Protein AF-A0A961DYF2-F1 (afdb_monomer_lite)

pLDDT: mean 87.11, std 14.52, range [45.34, 98.56]

Secondary structure (DSSP, 8-state):
-------------EEEEEETTT--EEEE----STTGGGSEEEEEEESSEEEEEEEETTEEEEEEEEEEGGGEEEEEEEESSS---HHHHHHHHHHHHHHTTTTT--EEEEEEEEEEEETTEEEEEE-

Radius of gyration: 21.47 Å; chains: 1; bounding box: 34×37×82 Å

Structure (mmCIF, N/CA/C/O backbone):
data_AF-A0A961DYF2-F1
#
_entry.id   AF-A0A961DYF2-F1
#
loop_
_atom_site.group_PDB
_atom_site.id
_atom_site.type_symbol
_atom_site.label_atom_id
_atom_site.label_alt_id
_atom_site.label_comp_id
_atom_site.label_asym_id
_atom_site.label_entity_id
_atom_site.label_seq_id
_atom_site.pdbx_PDB_ins_code
_atom_site.Cartn_x
_atom_site.Cartn_y
_atom_site.Cartn_z
_atom_site.occupancy
_atom_site.B_iso_or_equiv
_atom_site.auth_seq_id
_atom_site.auth_comp_id
_atom_site.auth_asym_id
_atom_site.auth_atom_id
_atom_site.pdbx_PDB_model_num
ATOM 1 N N . MET A 1 1 ? -16.057 -20.017 54.433 1.00 46.75 1 MET A N 1
ATOM 2 C CA . MET A 1 1 ? -17.402 -19.673 53.929 1.00 46.75 1 MET A CA 1
ATOM 3 C C . MET A 1 1 ? -17.517 -18.165 54.078 1.00 46.75 1 MET A C 1
ATOM 5 O O . MET A 1 1 ? -17.639 -17.708 55.198 1.00 46.75 1 MET A O 1
ATOM 9 N N . THR A 1 2 ? -17.255 -17.344 53.070 1.00 45.34 2 THR A N 1
ATOM 10 C CA . THR A 1 2 ? -17.559 -17.461 51.638 1.00 45.34 2 THR A CA 1
ATOM 11 C C . THR A 1 2 ? -16.384 -17.034 50.754 1.00 45.34 2 THR A C 1
ATOM 13 O O . THR A 1 2 ? -15.665 -16.091 51.068 1.00 45.34 2 THR A O 1
ATOM 16 N N . GLU A 1 3 ? -16.229 -17.762 49.652 1.00 50.56 3 GLU A N 1
ATOM 17 C CA . GLU A 1 3 ? -15.516 -17.371 48.435 1.00 50.56 3 GLU A CA 1
ATOM 18 C C . GLU A 1 3 ? -16.232 -16.195 47.751 1.00 50.56 3 GLU A C 1
ATOM 20 O O . GLU A 1 3 ? -17.456 -16.099 47.847 1.00 50.56 3 GLU A O 1
ATOM 25 N N . SER A 1 4 ? -15.481 -15.330 47.065 1.00 45.91 4 SER A N 1
ATOM 26 C CA . SER A 1 4 ? -15.874 -14.514 45.893 1.00 45.91 4 SER A CA 1
ATOM 27 C C . SER A 1 4 ? -14.567 -13.895 45.357 1.00 45.91 4 SER A C 1
ATOM 29 O O . SER A 1 4 ? -13.934 -13.129 46.079 1.00 45.91 4 SER A O 1
ATOM 31 N N . ASP A 1 5 ? -13.942 -14.451 44.313 1.00 50.91 5 ASP A N 1
ATOM 32 C CA . ASP A 1 5 ? -14.236 -14.222 42.878 1.00 50.91 5 ASP A CA 1
ATOM 33 C C . ASP A 1 5 ? -13.781 -12.813 42.435 1.00 50.91 5 ASP A C 1
ATOM 35 O O . ASP A 1 5 ? -14.180 -11.830 43.045 1.00 50.91 5 ASP A O 1
ATOM 39 N N . GLY A 1 6 ? -12.911 -12.574 41.454 1.00 46.56 6 GLY A N 1
ATOM 40 C CA . GLY A 1 6 ? -12.156 -13.388 40.507 1.00 46.56 6 GLY A CA 1
ATOM 41 C C . GLY A 1 6 ? -11.119 -12.463 39.831 1.00 46.56 6 GLY A C 1
ATOM 42 O O . GLY A 1 6 ? -11.255 -11.239 39.842 1.00 46.56 6 GLY A O 1
ATOM 43 N N . SER A 1 7 ? -10.028 -13.022 39.304 1.00 48.19 7 SER A N 1
ATOM 44 C CA . SER A 1 7 ? -9.030 -12.272 38.526 1.00 48.19 7 SER A CA 1
ATOM 45 C C . SER A 1 7 ? -9.469 -12.038 37.075 1.00 48.19 7 SER A C 1
ATOM 47 O O . SER A 1 7 ? -10.110 -12.900 36.486 1.00 48.19 7 SER A O 1
ATOM 49 N N . SER A 1 8 ? -8.895 -10.982 36.476 1.00 52.28 8 SER A N 1
ATOM 50 C CA . SER A 1 8 ? -8.640 -10.787 35.033 1.00 52.28 8 SER A CA 1
ATOM 51 C C . SER A 1 8 ? -9.810 -10.222 34.200 1.00 52.28 8 SER A C 1
ATOM 53 O O . SER A 1 8 ? -10.937 -10.660 34.343 1.00 52.28 8 SER A O 1
ATOM 55 N N . GLY A 1 9 ? -9.625 -9.264 33.292 1.00 50.59 9 GLY A N 1
ATOM 56 C CA . GLY A 1 9 ? -8.393 -8.863 32.623 1.00 50.59 9 GLY A CA 1
ATOM 57 C C . GLY A 1 9 ? -8.424 -7.417 32.141 1.00 50.59 9 GLY A C 1
ATOM 58 O O . GLY A 1 9 ? -9.469 -6.775 32.074 1.00 50.59 9 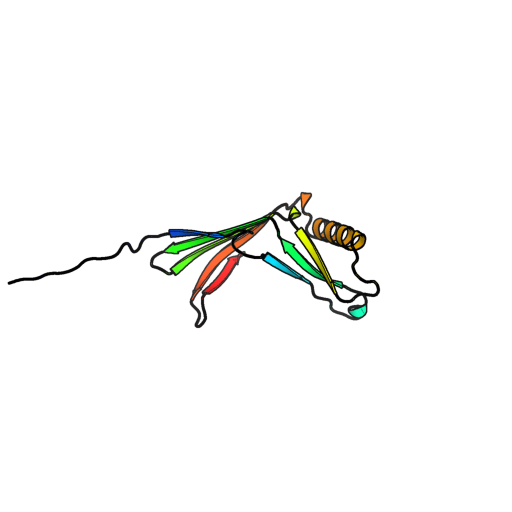GLY A O 1
ATOM 59 N N . SER A 1 10 ? -7.239 -6.900 31.836 1.00 57.00 10 SER A N 1
ATOM 60 C CA . SER A 1 10 ? -7.078 -5.635 31.134 1.00 57.00 10 SER A CA 1
ATOM 61 C C . SER A 1 10 ? -7.689 -5.766 29.741 1.00 57.00 10 SER A C 1
ATOM 63 O O . SER A 1 10 ? -7.026 -6.243 28.821 1.00 57.00 10 SER A O 1
ATOM 65 N N . ASP A 1 11 ? -8.935 -5.334 29.583 1.00 66.62 11 ASP A N 1
ATOM 66 C CA . ASP A 1 11 ? -9.530 -5.017 28.284 1.00 66.62 11 ASP A CA 1
ATOM 67 C C . ASP A 1 11 ? -8.913 -3.683 27.825 1.00 66.62 11 ASP A C 1
ATOM 69 O O . ASP A 1 11 ? -9.491 -2.605 27.920 1.00 66.62 11 ASP A O 1
ATOM 73 N N . GLY A 1 12 ? -7.611 -3.736 27.546 1.00 75.94 12 GLY A N 1
ATOM 74 C CA . GLY A 1 12 ? -6.775 -2.570 27.309 1.00 75.94 12 GLY A CA 1
ATOM 75 C C . GLY A 1 12 ? -6.687 -2.272 25.825 1.00 75.94 12 GLY A C 1
ATOM 76 O O . GLY A 1 12 ? -6.356 -3.160 25.035 1.00 75.94 12 GLY A O 1
ATOM 77 N N . SER A 1 13 ? -6.921 -1.017 25.450 1.00 89.44 13 SER A N 1
ATOM 78 C CA . SER A 1 13 ? -6.659 -0.567 24.090 1.00 89.44 13 SER A CA 1
ATOM 79 C C . SER A 1 13 ? -5.171 -0.748 23.752 1.00 89.44 13 SER A C 1
ATOM 81 O O . SER A 1 13 ? -4.294 -0.508 24.588 1.00 89.44 13 SER A O 1
ATOM 83 N N . SER A 1 14 ? -4.862 -1.175 22.529 1.00 95.19 14 SER A N 1
ATOM 84 C CA . SER A 1 14 ? -3.484 -1.361 22.067 1.00 95.19 14 SER A CA 1
ATOM 85 C C . SER A 1 14 ? -3.298 -0.879 20.631 1.00 95.19 14 SER A C 1
ATOM 87 O O . SER A 1 14 ? -4.215 -0.938 19.818 1.00 95.19 14 SER A O 1
ATOM 89 N N . SER A 1 15 ? -2.095 -0.400 20.318 1.00 95.56 15 SER A N 1
ATOM 90 C CA . SER A 1 15 ? -1.739 0.112 18.992 1.00 95.56 15 SER A CA 1
ATOM 91 C C . SER A 1 15 ? -0.723 -0.808 18.342 1.00 95.56 15 SER A C 1
ATOM 93 O O . SER A 1 15 ? 0.347 -1.041 18.905 1.00 95.56 15 SER A O 1
ATOM 95 N N . TRP A 1 16 ? -1.035 -1.316 17.156 1.00 95.94 16 TRP A N 1
ATOM 96 C CA . TRP A 1 16 ? -0.134 -2.160 16.374 1.00 95.94 16 TRP A CA 1
ATOM 97 C C . TRP A 1 16 ? 0.369 -1.384 15.164 1.00 95.94 16 TRP A C 1
ATOM 99 O O . TRP A 1 16 ? -0.416 -0.715 14.494 1.00 95.94 16 TRP A O 1
ATOM 109 N N . SER A 1 17 ? 1.662 -1.499 14.870 1.00 96.88 17 SER A N 1
ATOM 110 C CA . SER A 1 17 ? 2.291 -0.874 13.705 1.00 96.88 17 SER A CA 1
ATOM 111 C C . SER A 1 17 ? 2.845 -1.945 12.775 1.00 96.88 17 SER A C 1
ATOM 113 O O . SER A 1 17 ? 3.454 -2.908 13.233 1.00 96.88 17 SER A O 1
ATOM 115 N N . LEU A 1 18 ? 2.612 -1.764 11.480 1.00 97.50 18 LEU A N 1
ATOM 116 C CA . LEU A 1 18 ? 3.062 -2.632 10.399 1.00 97.50 18 LEU A CA 1
ATOM 117 C C . LEU A 1 18 ? 3.814 -1.787 9.375 1.00 97.50 18 LEU A C 1
ATOM 119 O O . LEU A 1 18 ? 3.408 -0.665 9.075 1.00 97.50 18 LEU A O 1
ATOM 123 N N . ASP A 1 19 ? 4.867 -2.341 8.800 1.00 97.69 19 ASP A N 1
ATOM 124 C CA . ASP A 1 19 ? 5.679 -1.691 7.774 1.00 97.69 19 ASP A CA 1
ATOM 125 C C . ASP A 1 19 ? 6.304 -2.742 6.835 1.00 97.69 19 ASP A C 1
ATOM 127 O O . ASP A 1 19 ? 5.904 -3.911 6.835 1.00 97.69 19 ASP A O 1
ATOM 131 N N . ALA A 1 20 ? 7.274 -2.337 6.014 1.00 96.31 20 ALA A N 1
ATOM 132 C CA . ALA A 1 20 ? 7.921 -3.204 5.034 1.00 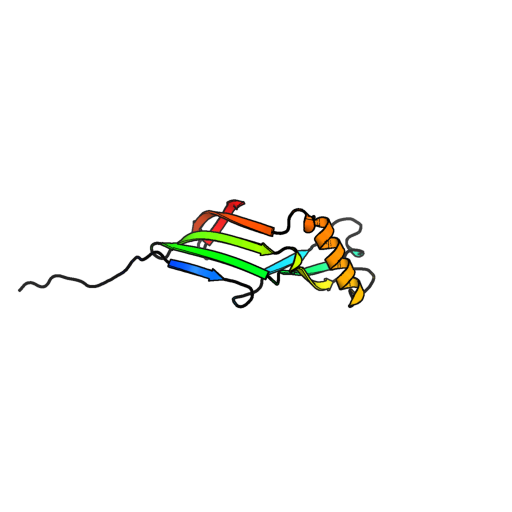96.31 20 ALA A CA 1
ATOM 133 C C . ALA A 1 20 ? 8.661 -4.419 5.637 1.00 96.31 20 ALA A C 1
ATOM 135 O O . ALA A 1 20 ? 8.840 -5.410 4.930 1.00 96.31 20 ALA A O 1
ATOM 136 N N . ASP A 1 21 ? 9.051 -4.386 6.913 1.00 96.75 21 ASP A N 1
ATOM 137 C CA . ASP A 1 21 ? 9.603 -5.545 7.626 1.00 96.75 21 ASP A CA 1
ATOM 138 C C . ASP A 1 21 ? 8.506 -6.520 8.095 1.00 96.75 21 ASP A C 1
ATOM 140 O O . ASP A 1 21 ? 8.755 -7.709 8.297 1.00 96.75 21 ASP A O 1
ATOM 144 N N . SER A 1 22 ? 7.267 -6.037 8.227 1.00 96.00 22 SER A N 1
ATOM 145 C CA . SER A 1 22 ? 6.105 -6.839 8.635 1.00 96.00 22 SER A CA 1
ATOM 146 C C . SER A 1 22 ? 5.396 -7.522 7.459 1.00 96.00 22 SER A C 1
ATOM 148 O O . SER A 1 22 ? 4.618 -8.455 7.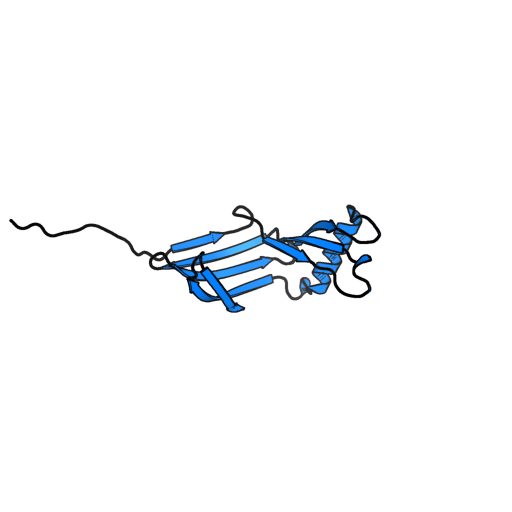665 1.00 96.00 22 SER A O 1
ATOM 150 N N . GLY A 1 23 ? 5.620 -7.063 6.224 1.00 95.06 23 GLY A N 1
ATOM 151 C CA . GLY A 1 23 ? 4.959 -7.611 5.043 1.00 95.06 23 GLY A CA 1
ATOM 152 C C . GLY A 1 23 ? 5.211 -6.828 3.757 1.00 95.06 23 GLY A C 1
ATOM 153 O O . GLY A 1 23 ? 6.131 -6.023 3.645 1.00 95.06 23 GLY A O 1
ATOM 154 N N . GLU A 1 24 ? 4.364 -7.059 2.753 1.00 96.62 24 GLU A N 1
ATOM 155 C CA . GLU A 1 24 ? 4.480 -6.434 1.435 1.00 96.62 24 GLU A CA 1
ATOM 156 C C . GLU A 1 24 ? 3.232 -5.635 1.055 1.00 96.62 24 GLU A C 1
ATOM 158 O O . GLU A 1 24 ? 2.102 -6.094 1.213 1.00 96.62 24 GLU A O 1
ATOM 163 N N . LEU A 1 25 ? 3.447 -4.459 0.464 1.00 96.75 25 LEU A N 1
ATOM 164 C CA . LEU A 1 25 ? 2.403 -3.696 -0.206 1.00 96.75 25 LEU A CA 1
ATOM 165 C C . LEU A 1 25 ? 2.669 -3.711 -1.713 1.00 96.75 25 LEU A C 1
ATOM 167 O O . LEU A 1 25 ? 3.644 -3.120 -2.189 1.00 96.75 25 LEU A O 1
ATOM 171 N N . ARG A 1 26 ? 1.807 -4.406 -2.466 1.00 96.25 26 ARG A N 1
ATOM 172 C CA . ARG A 1 26 ? 1.935 -4.563 -3.921 1.00 96.25 26 ARG A CA 1
ATOM 173 C C . ARG A 1 26 ? 0.751 -3.974 -4.678 1.00 96.25 26 ARG A C 1
ATOM 175 O O . ARG A 1 26 ? -0.400 -4.164 -4.302 1.00 96.25 26 ARG A O 1
ATOM 182 N N . ILE A 1 27 ? 1.050 -3.317 -5.795 1.00 93.06 27 ILE A N 1
ATOM 183 C CA . ILE A 1 27 ? 0.074 -2.858 -6.783 1.00 93.06 27 ILE A CA 1
ATOM 184 C C . ILE A 1 27 ? 0.211 -3.736 -8.023 1.00 93.06 27 ILE A C 1
ATOM 186 O O . ILE A 1 27 ? 1.300 -3.874 -8.586 1.00 93.06 27 ILE A O 1
ATOM 190 N N . LEU A 1 28 ? -0.907 -4.315 -8.453 1.00 91.50 28 LEU A N 1
ATOM 191 C CA . LEU A 1 28 ? -0.998 -5.114 -9.669 1.00 91.50 28 LEU A CA 1
ATOM 192 C C . LEU A 1 28 ? -1.759 -4.317 -10.721 1.00 91.50 28 LEU A C 1
ATOM 194 O O . LEU A 1 28 ? -2.895 -3.904 -10.485 1.00 91.50 28 LEU A O 1
ATOM 198 N N . THR A 1 29 ? -1.148 -4.097 -11.882 1.00 88.75 29 THR A N 1
ATOM 199 C CA . THR A 1 29 ? -1.826 -3.414 -12.987 1.00 88.75 29 THR A CA 1
ATOM 200 C C . THR A 1 29 ? -2.376 -4.416 -13.996 1.00 88.75 29 THR A C 1
ATOM 202 O O . THR A 1 29 ? -1.740 -5.413 -14.345 1.00 88.75 29 THR A O 1
ATOM 205 N N . GLY A 1 30 ? -3.591 -4.148 -14.470 1.00 85.00 30 GLY A N 1
ATOM 206 C CA . GLY A 1 30 ? -4.220 -4.886 -15.560 1.00 85.00 30 GLY A CA 1
ATOM 207 C C . GLY A 1 30 ? -3.998 -4.217 -16.916 1.00 85.00 30 GLY A C 1
ATOM 208 O O . GLY A 1 30 ? -3.586 -3.063 -17.007 1.00 85.00 30 GLY A O 1
ATOM 209 N N . VAL A 1 31 ? -4.339 -4.942 -17.980 1.00 81.56 31 VAL A N 1
ATOM 210 C CA . VAL A 1 31 ? -4.446 -4.410 -19.346 1.00 81.56 31 VAL A CA 1
ATOM 211 C C . VAL A 1 31 ? -5.844 -4.711 -19.877 1.00 81.56 31 VAL A C 1
ATOM 213 O O . VAL A 1 31 ? -6.347 -5.817 -19.692 1.00 81.56 31 VAL A O 1
ATOM 216 N N . ALA A 1 32 ? -6.485 -3.740 -20.527 1.00 73.25 32 ALA A N 1
ATOM 217 C CA . ALA A 1 32 ? -7.839 -3.884 -21.061 1.00 73.25 32 ALA A CA 1
ATOM 218 C C . ALA A 1 32 ? -7.986 -3.185 -22.424 1.00 73.25 32 ALA A C 1
ATOM 220 O O . ALA A 1 32 ? -7.247 -2.256 -22.746 1.00 73.25 32 ALA A O 1
ATOM 221 N N . GLY A 1 33 ? -8.956 -3.630 -23.230 1.00 74.00 33 GLY A N 1
ATOM 222 C CA . GLY A 1 33 ? -9.288 -3.034 -24.530 1.00 74.00 33 GLY A CA 1
ATOM 223 C C . GLY A 1 33 ? -8.531 -3.621 -25.729 1.00 74.00 33 GLY A C 1
ATOM 224 O O . GLY A 1 33 ? -7.758 -4.571 -25.616 1.00 74.00 33 GLY A O 1
ATOM 225 N N . ARG A 1 34 ? -8.772 -3.050 -26.920 1.00 64.88 34 ARG A N 1
ATOM 226 C CA . ARG A 1 34 ? -8.288 -3.579 -28.216 1.00 64.88 34 ARG A CA 1
ATOM 227 C C . ARG A 1 34 ? -6.757 -3.680 -28.322 1.00 64.88 34 ARG A C 1
ATOM 229 O O . ARG A 1 34 ? -6.261 -4.481 -29.105 1.00 64.88 34 ARG A O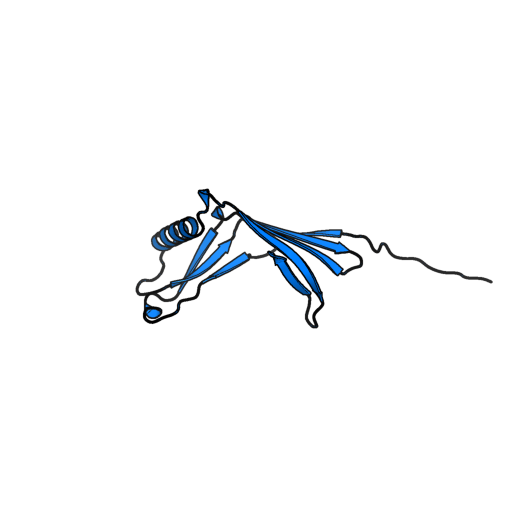 1
ATOM 236 N N . ALA A 1 35 ? -6.021 -2.918 -27.513 1.00 62.75 35 ALA A N 1
ATOM 237 C CA . ALA A 1 35 ? -4.559 -2.911 -27.464 1.00 62.75 35 ALA A CA 1
ATOM 238 C C . ALA A 1 35 ? -3.971 -3.696 -26.273 1.00 62.75 35 ALA A C 1
ATOM 240 O O . ALA A 1 35 ? -2.776 -3.590 -26.015 1.00 62.75 35 ALA A O 1
ATOM 241 N N . ALA A 1 36 ? -4.763 -4.506 -25.555 1.00 70.12 36 ALA A N 1
ATOM 242 C CA . ALA A 1 36 ? -4.306 -5.233 -24.363 1.00 70.12 36 ALA A CA 1
ATOM 243 C C . ALA A 1 36 ? -3.078 -6.132 -24.610 1.00 70.12 36 ALA A C 1
ATOM 245 O O . ALA A 1 36 ? -2.271 -6.321 -23.707 1.00 70.12 36 ALA A O 1
ATOM 246 N N . LYS A 1 37 ? -2.893 -6.636 -25.841 1.00 63.56 37 LYS A N 1
ATOM 247 C CA . LYS A 1 37 ? -1.700 -7.407 -26.242 1.00 63.56 37 LYS A CA 1
ATOM 248 C C . LYS A 1 37 ? -0.403 -6.585 -26.246 1.00 63.56 37 LYS A C 1
ATOM 250 O O . LYS A 1 37 ? 0.668 -7.172 -26.179 1.00 63.56 37 LYS A O 1
ATOM 255 N N . MET A 1 38 ? -0.492 -5.258 -26.336 1.00 72.75 38 MET A N 1
ATOM 256 C CA . MET A 1 38 ? 0.670 -4.364 -26.388 1.00 72.75 38 MET A CA 1
ATOM 257 C C . MET A 1 38 ? 1.066 -3.797 -25.019 1.00 72.75 38 MET A C 1
ATOM 259 O O . MET A 1 38 ? 2.150 -3.239 -24.895 1.00 72.75 38 MET A O 1
ATOM 263 N N . GLY A 1 39 ? 0.211 -3.916 -23.998 1.00 71.25 39 GLY A N 1
ATOM 264 C CA . GLY A 1 39 ? 0.486 -3.396 -22.659 1.00 71.25 39 GLY A CA 1
ATOM 265 C C . GLY A 1 39 ? 1.184 -4.409 -21.752 1.00 71.25 39 GLY A C 1
ATOM 266 O O . GLY A 1 39 ? 0.971 -5.616 -21.877 1.00 71.25 39 GLY A O 1
ATOM 267 N N . HIS A 1 40 ? 1.955 -3.900 -20.792 1.00 81.12 40 HIS A N 1
ATOM 268 C CA . HIS A 1 40 ? 2.494 -4.695 -19.691 1.00 81.12 40 HIS A CA 1
ATOM 269 C C . HIS A 1 40 ? 1.568 -4.658 -18.478 1.00 81.12 40 HIS A C 1
ATOM 271 O O . HIS A 1 40 ? 1.127 -3.589 -18.053 1.00 81.12 40 HIS A O 1
ATOM 277 N N . ARG A 1 41 ? 1.338 -5.826 -17.879 1.00 86.94 41 ARG A N 1
ATOM 278 C CA . ARG A 1 41 ? 0.816 -5.957 -16.517 1.00 86.94 41 ARG A CA 1
ATOM 279 C C . ARG A 1 41 ? 1.987 -5.858 -15.558 1.00 86.94 41 ARG A C 1
ATOM 281 O O . ARG A 1 41 ? 2.881 -6.702 -15.591 1.00 86.94 41 ARG A O 1
ATOM 288 N N . LEU A 1 42 ? 2.015 -4.808 -14.755 1.00 89.50 42 LEU A N 1
ATOM 289 C CA . LEU A 1 42 ? 3.106 -4.525 -13.839 1.00 89.50 42 LEU A CA 1
ATOM 290 C C . LEU A 1 42 ? 2.786 -5.091 -12.461 1.00 89.50 42 LEU A C 1
ATOM 292 O O . LEU A 1 42 ? 1.677 -4.927 -11.953 1.00 89.50 42 LEU A O 1
ATOM 296 N N . THR A 1 43 ? 3.795 -5.701 -11.848 1.00 92.19 43 THR A N 1
ATOM 297 C CA . THR A 1 43 ? 3.834 -5.913 -10.402 1.00 92.19 43 THR A CA 1
ATOM 298 C C . THR A 1 43 ? 4.739 -4.850 -9.809 1.00 92.19 43 THR A C 1
ATOM 300 O O . THR A 1 43 ? 5.926 -4.774 -10.135 1.00 92.19 43 THR A O 1
ATOM 303 N N . ILE A 1 44 ? 4.169 -4.019 -8.949 1.00 94.31 44 ILE A N 1
ATOM 304 C CA . ILE A 1 44 ? 4.838 -2.881 -8.332 1.00 94.31 44 ILE A CA 1
ATOM 305 C C . ILE A 1 44 ? 4.853 -3.099 -6.820 1.00 94.31 44 ILE A C 1
ATOM 307 O O . ILE A 1 44 ? 3.820 -3.436 -6.251 1.00 94.31 44 ILE A O 1
ATOM 311 N N . ALA A 1 45 ? 5.991 -2.884 -6.168 1.00 96.88 45 ALA A N 1
ATOM 312 C CA . ALA A 1 45 ? 6.105 -2.856 -4.714 1.00 96.88 45 ALA A CA 1
ATOM 313 C C . ALA A 1 45 ? 6.203 -1.414 -4.207 1.00 96.88 45 ALA A C 1
ATOM 315 O O . ALA A 1 45 ? 6.886 -0.586 -4.810 1.00 96.88 45 ALA A O 1
ATOM 316 N N . MET A 1 46 ? 5.553 -1.130 -3.082 1.00 97.62 46 MET A N 1
ATOM 317 C CA . MET A 1 46 ? 5.802 0.066 -2.280 1.00 97.62 46 MET A CA 1
ATOM 318 C C . MET A 1 46 ? 6.780 -0.319 -1.176 1.00 97.62 46 MET A C 1
ATOM 320 O O . MET A 1 46 ? 6.454 -1.152 -0.331 1.00 97.62 46 MET A O 1
ATOM 324 N N . ARG A 1 47 ? 7.995 0.233 -1.202 1.00 97.56 47 ARG A N 1
ATOM 325 C CA . ARG A 1 47 ? 9.055 -0.142 -0.249 1.00 97.56 47 ARG A CA 1
ATOM 326 C C . ARG A 1 47 ? 9.013 0.638 1.059 1.00 97.56 47 ARG A C 1
ATOM 328 O O . ARG A 1 47 ? 9.624 0.209 2.026 1.00 97.56 47 ARG A O 1
ATOM 335 N N . SER A 1 48 ? 8.307 1.763 1.099 1.00 98.06 48 SER A N 1
ATOM 336 C CA . SER A 1 48 ? 8.143 2.574 2.301 1.00 98.06 48 SER A CA 1
ATOM 337 C C . SER A 1 48 ? 6.666 2.868 2.511 1.00 98.06 48 SER A C 1
ATOM 339 O O . SER A 1 48 ? 6.043 3.665 1.802 1.00 98.06 48 SER A O 1
ATOM 341 N N . TRP A 1 49 ? 6.105 2.158 3.479 1.00 98.50 49 TRP A N 1
ATOM 342 C CA . TRP A 1 49 ? 4.739 2.307 3.940 1.00 98.50 49 TRP A CA 1
ATOM 343 C C . TRP A 1 49 ? 4.679 1.979 5.428 1.00 98.50 49 TRP A C 1
ATOM 345 O O . TRP A 1 49 ? 5.529 1.260 5.954 1.00 98.50 49 TRP A O 1
ATOM 355 N N . THR A 1 50 ? 3.670 2.515 6.096 1.00 98.38 50 THR A N 1
ATOM 356 C CA . THR A 1 50 ? 3.369 2.203 7.488 1.00 98.38 50 THR A CA 1
ATOM 357 C C . THR A 1 50 ? 1.865 2.129 7.643 1.00 98.38 50 THR A C 1
ATOM 359 O O . THR A 1 50 ? 1.153 3.021 7.176 1.00 98.38 50 THR A O 1
ATOM 362 N N . ALA A 1 51 ? 1.384 1.079 8.293 1.00 98.00 51 ALA A N 1
ATOM 363 C CA . ALA A 1 51 ? 0.011 0.978 8.739 1.00 98.00 51 ALA A CA 1
ATOM 364 C C . ALA A 1 51 ? -0.046 0.938 10.263 1.00 98.00 51 ALA A C 1
ATOM 366 O O . ALA A 1 51 ? 0.806 0.331 10.911 1.00 98.00 51 ALA A O 1
ATOM 367 N N . THR A 1 52 ? -1.067 1.563 10.829 1.00 97.94 52 THR A N 1
ATOM 368 C CA . THR A 1 52 ? -1.343 1.523 12.262 1.00 97.94 52 THR A CA 1
ATOM 369 C C . THR A 1 52 ? -2.759 1.024 12.463 1.00 97.94 52 THR A C 1
ATOM 371 O O . THR A 1 52 ? -3.676 1.498 11.799 1.00 97.94 52 THR A O 1
ATOM 374 N N . VAL A 1 53 ? -2.936 0.068 13.372 1.00 97.06 53 VAL A N 1
ATOM 375 C CA . VAL A 1 53 ? -4.244 -0.468 13.754 1.00 97.06 53 VAL A CA 1
ATOM 376 C C . VAL A 1 53 ? -4.426 -0.264 15.249 1.00 97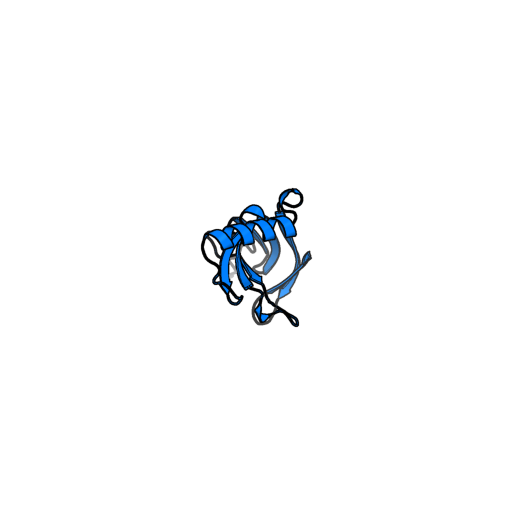.06 53 VAL A C 1
ATOM 378 O O . VAL A 1 53 ? -3.604 -0.724 16.043 1.00 97.06 53 VAL A O 1
ATOM 381 N N . GLN A 1 54 ? -5.493 0.432 15.623 1.00 96.38 54 GLN A N 1
ATOM 382 C CA . GLN A 1 54 ? -5.905 0.571 17.015 1.00 96.38 54 GLN A CA 1
ATOM 383 C C . GLN A 1 54 ? -6.888 -0.538 17.349 1.00 96.38 54 GLN A C 1
ATOM 385 O O . GLN A 1 54 ? -7.842 -0.766 16.605 1.00 96.38 54 GLN A O 1
ATOM 390 N N . TRP A 1 55 ? -6.658 -1.195 18.474 1.00 95.06 55 TRP A N 1
ATOM 391 C CA . TRP A 1 55 ? -7.495 -2.254 19.011 1.00 95.06 55 TRP A CA 1
ATOM 392 C C . TRP A 1 55 ? -8.077 -1.809 20.342 1.00 95.06 55 TRP A C 1
ATOM 394 O O . TRP A 1 55 ? -7.359 -1.223 21.148 1.00 95.06 55 TRP A O 1
ATOM 404 N N . ASP A 1 56 ? -9.339 -2.130 20.581 1.00 94.12 56 ASP A N 1
ATOM 405 C CA . ASP A 1 56 ? -10.038 -1.942 21.849 1.00 94.12 56 ASP A CA 1
ATOM 406 C C . ASP A 1 56 ? -10.889 -3.185 22.104 1.00 94.12 56 ASP A C 1
ATOM 408 O O . ASP A 1 56 ? -11.468 -3.718 21.165 1.00 94.12 56 ASP A O 1
ATOM 412 N N . GLY A 1 57 ? -10.873 -3.732 23.318 1.00 90.38 57 GLY A N 1
ATOM 413 C CA . GLY A 1 57 ? -11.614 -4.959 23.652 1.00 90.38 57 GLY A CA 1
ATOM 414 C C . GLY A 1 57 ? -11.444 -6.148 22.700 1.00 90.38 57 GLY A C 1
ATOM 415 O O . GLY A 1 57 ? -12.363 -6.933 22.472 1.00 90.38 57 GLY A O 1
ATOM 416 N N . GLY A 1 58 ? -10.252 -6.290 22.110 1.00 89.06 58 GLY A N 1
ATOM 417 C CA . GLY A 1 58 ? -9.939 -7.368 21.167 1.00 89.06 58 GLY A CA 1
ATOM 418 C C . GLY A 1 58 ? -10.509 -7.177 19.756 1.00 89.06 58 GLY A C 1
ATOM 419 O O . GLY A 1 58 ? -10.403 -8.087 18.928 1.00 89.06 58 GLY A O 1
ATOM 420 N N . GLU A 1 59 ? -11.070 -6.009 19.446 1.00 92.19 59 GLU A N 1
ATOM 421 C CA . GLU A 1 59 ? -11.531 -5.634 18.113 1.00 92.19 59 GLU A CA 1
ATOM 422 C C . GLU A 1 59 ? -10.783 -4.408 17.559 1.00 92.19 59 GLU A C 1
ATOM 424 O O . GLU A 1 59 ? -10.417 -3.504 18.307 1.00 92.19 59 GLU A O 1
ATOM 429 N N . PRO A 1 60 ? -10.499 -4.368 16.245 1.00 94.88 60 PRO A N 1
ATOM 430 C CA . PRO A 1 60 ? -9.877 -3.217 15.617 1.00 94.88 60 PRO A CA 1
ATOM 431 C C . PRO A 1 60 ? -10.905 -2.092 15.482 1.00 94.88 60 PRO A C 1
ATOM 433 O O . PRO A 1 60 ? -11.932 -2.258 14.826 1.00 94.88 60 PRO A O 1
ATOM 436 N N . VAL A 1 61 ? -10.594 -0.937 16.063 1.00 95.19 61 VAL A N 1
ATOM 437 C CA . VAL A 1 61 ? -11.463 0.250 16.084 1.00 95.19 61 VAL A CA 1
ATOM 438 C C . VAL A 1 61 ? -11.000 1.350 15.131 1.00 95.19 61 VAL A C 1
ATOM 440 O O . VAL A 1 61 ? -11.788 2.209 14.749 1.00 95.19 61 VAL A O 1
ATOM 443 N N . SER A 1 62 ? -9.732 1.330 14.714 1.00 95.38 62 SER A N 1
ATOM 444 C CA . SER A 1 62 ? -9.202 2.231 13.686 1.00 95.38 62 SER A CA 1
ATOM 445 C C . SER A 1 62 ? -8.079 1.558 12.909 1.00 95.38 62 SER A C 1
ATOM 447 O O . SER A 1 62 ? -7.349 0.726 13.452 1.00 95.38 62 SER A O 1
ATOM 449 N N . ALA A 1 63 ? -7.932 1.929 11.641 1.00 97.62 63 ALA A N 1
ATOM 450 C CA . ALA A 1 63 ? -6.826 1.504 10.802 1.00 97.62 63 ALA A CA 1
ATOM 451 C C . ALA A 1 63 ? -6.451 2.608 9.814 1.00 97.62 63 ALA A C 1
ATOM 453 O O . ALA A 1 63 ? -7.296 3.119 9.077 1.00 97.62 63 ALA A O 1
ATOM 454 N N . GLU A 1 64 ? -5.167 2.935 9.768 1.00 98.31 64 GLU A N 1
ATOM 455 C CA . GLU A 1 64 ? -4.605 3.943 8.877 1.00 98.31 64 GLU A CA 1
ATOM 456 C C . GLU A 1 64 ? -3.433 3.343 8.106 1.00 98.31 64 GLU A C 1
ATOM 458 O O . GLU A 1 64 ? -2.660 2.562 8.655 1.00 98.31 64 GLU A O 1
ATOM 463 N N . LEU A 1 65 ? -3.282 3.720 6.839 1.00 98.38 65 LEU A N 1
ATOM 464 C CA . LEU A 1 65 ? -2.159 3.350 5.983 1.00 98.38 65 LEU A CA 1
ATOM 465 C C . LEU A 1 65 ? -1.578 4.614 5.358 1.00 98.38 65 LEU A C 1
ATOM 467 O O . LEU A 1 65 ? -2.293 5.415 4.762 1.00 98.38 65 LEU A O 1
ATOM 471 N N . ASN A 1 66 ? -0.261 4.755 5.444 1.00 98.31 66 ASN A N 1
ATOM 472 C CA . ASN A 1 66 ? 0.506 5.821 4.820 1.00 98.31 66 ASN A CA 1
ATOM 473 C C . ASN A 1 66 ? 1.565 5.198 3.914 1.00 98.31 66 ASN A C 1
ATOM 475 O O . ASN A 1 66 ? 2.324 4.332 4.341 1.00 98.31 66 ASN A O 1
ATOM 479 N N . VAL A 1 67 ? 1.636 5.649 2.666 1.00 98.56 67 VAL A N 1
ATOM 480 C CA . VAL A 1 67 ? 2.554 5.114 1.656 1.00 98.56 67 VAL A CA 1
ATOM 481 C C . VAL A 1 67 ? 3.348 6.258 1.049 1.00 98.56 67 VAL A C 1
ATOM 483 O O . VAL A 1 67 ? 2.766 7.237 0.577 1.00 98.56 67 VAL A O 1
ATOM 486 N N . VAL A 1 68 ? 4.673 6.132 1.019 1.00 98.31 68 VAL A N 1
ATOM 487 C CA . VAL A 1 68 ? 5.549 7.093 0.341 1.00 98.31 68 VAL A CA 1
ATOM 488 C C . VAL A 1 68 ? 5.597 6.744 -1.140 1.00 98.31 68 VAL A C 1
ATOM 490 O O . VAL A 1 68 ? 6.113 5.693 -1.521 1.00 98.31 68 VAL A O 1
ATOM 493 N N . VAL A 1 69 ? 5.091 7.635 -1.992 1.00 97.38 69 VAL A N 1
ATOM 494 C CA . VAL A 1 69 ? 4.898 7.355 -3.424 1.00 97.38 69 VAL A CA 1
ATOM 495 C C . VAL A 1 69 ? 6.222 7.108 -4.145 1.00 97.38 69 VAL A C 1
ATOM 497 O O . VAL A 1 69 ? 6.308 6.214 -4.982 1.00 97.38 69 VAL A O 1
ATOM 500 N N . ASP A 1 70 ? 7.284 7.840 -3.799 1.00 96.38 70 ASP A N 1
ATOM 501 C CA . ASP A 1 70 ? 8.597 7.658 -4.434 1.00 96.38 70 ASP A CA 1
ATOM 502 C C . ASP A 1 70 ? 9.253 6.303 -4.099 1.00 96.38 70 ASP A C 1
ATOM 504 O O . ASP A 1 70 ? 10.114 5.832 -4.840 1.00 96.38 70 ASP A O 1
ATOM 508 N N . SER A 1 71 ? 8.783 5.597 -3.062 1.00 97.19 71 SER A N 1
ATOM 509 C CA . SER A 1 71 ? 9.265 4.248 -2.724 1.00 97.19 71 SER A CA 1
ATOM 510 C C . SER A 1 71 ? 8.811 3.151 -3.701 1.00 97.19 71 SER A C 1
ATOM 512 O O . SER A 1 71 ? 9.105 1.972 -3.497 1.00 97.19 71 SER A O 1
ATOM 514 N N . LEU A 1 72 ? 8.089 3.537 -4.756 1.00 96.56 72 LEU A N 1
ATOM 515 C CA . LEU A 1 72 ? 7.629 2.675 -5.834 1.00 96.56 72 LEU A CA 1
ATOM 516 C C . LEU A 1 72 ? 8.801 1.984 -6.544 1.00 96.56 72 LEU A C 1
ATOM 518 O O . LEU A 1 72 ? 9.677 2.632 -7.125 1.00 96.56 72 LEU A O 1
ATOM 522 N N . GLU A 1 73 ? 8.744 0.656 -6.592 1.00 94.81 73 GLU A N 1
ATOM 523 C CA . GLU A 1 73 ? 9.664 -0.211 -7.326 1.00 94.81 73 GLU A CA 1
ATOM 524 C C . GLU A 1 73 ? 8.890 -1.121 -8.288 1.00 94.81 73 GLU A C 1
ATOM 526 O O . GLU A 1 73 ? 7.951 -1.812 -7.895 1.00 94.81 73 GLU A O 1
ATOM 531 N N . VAL A 1 74 ? 9.286 -1.158 -9.564 1.00 94.00 74 VAL A N 1
ATOM 532 C CA . VAL A 1 74 ? 8.702 -2.081 -10.549 1.00 94.00 74 VAL A CA 1
ATOM 533 C C . VAL A 1 74 ? 9.428 -3.424 -10.458 1.00 94.00 74 VAL A C 1
ATOM 535 O O . VAL A 1 74 ? 10.568 -3.546 -10.907 1.00 94.00 74 VAL A O 1
ATOM 538 N N . LEU A 1 75 ? 8.765 -4.442 -9.906 1.00 91.06 75 LEU A N 1
ATOM 539 C CA . LEU A 1 75 ? 9.345 -5.776 -9.728 1.00 91.06 75 LEU A CA 1
ATOM 540 C C . LEU A 1 75 ? 9.394 -6.542 -11.049 1.00 91.06 75 LEU A C 1
ATOM 542 O O . LEU A 1 75 ? 10.433 -7.089 -11.428 1.00 91.06 75 LEU A O 1
ATOM 546 N N . SER A 1 76 ? 8.280 -6.560 -11.775 1.00 86.88 76 SER A N 1
ATOM 547 C CA . SER A 1 76 ? 8.138 -7.284 -13.036 1.00 86.88 76 SER A CA 1
ATOM 548 C C . SER A 1 76 ? 7.082 -6.639 -13.928 1.00 86.88 76 SER A C 1
ATOM 550 O O . SER A 1 76 ? 6.208 -5.906 -13.464 1.00 86.88 76 SER A O 1
ATOM 552 N N . GLY A 1 77 ? 7.183 -6.916 -15.225 1.00 85.12 77 GLY A N 1
ATOM 553 C CA . GLY A 1 77 ? 6.158 -6.608 -16.208 1.00 85.12 77 GLY A CA 1
ATOM 554 C C . GLY A 1 77 ? 5.938 -7.824 -17.087 1.00 85.12 77 GLY A C 1
ATOM 555 O O . GLY A 1 77 ? 6.890 -8.326 -17.678 1.00 85.12 77 GLY A O 1
ATOM 556 N N . GLU A 1 78 ? 4.701 -8.299 -17.161 1.00 81.75 78 GLU A N 1
ATOM 557 C CA . GLU A 1 78 ? 4.317 -9.436 -17.996 1.00 81.75 78 GLU A CA 1
ATOM 558 C C . GLU A 1 78 ? 3.463 -8.974 -19.181 1.00 81.75 78 GLU A C 1
ATOM 560 O O . GLU A 1 78 ? 2.708 -8.004 -19.078 1.00 81.75 78 GLU A O 1
ATOM 565 N N . GLY A 1 79 ? 3.556 -9.681 -20.306 1.00 74.50 79 GLY A N 1
ATOM 566 C CA . GLY A 1 79 ? 2.906 -9.294 -21.556 1.00 74.50 79 GLY A CA 1
ATOM 567 C C . GLY A 1 79 ? 3.742 -8.276 -22.322 1.00 74.50 79 GLY A C 1
ATOM 568 O O . GLY A 1 79 ? 4.941 -8.175 -22.085 1.00 74.50 79 GLY A O 1
ATOM 569 N N . GLY A 1 80 ? 3.109 -7.539 -23.234 1.00 69.19 80 GLY A N 1
ATOM 570 C CA . GLY A 1 80 ? 3.787 -6.591 -24.115 1.00 69.19 80 GLY A CA 1
ATOM 571 C C . GLY A 1 80 ? 4.594 -7.251 -25.236 1.00 69.19 80 GLY A C 1
ATOM 572 O O . GLY A 1 80 ? 4.718 -8.472 -25.326 1.00 69.19 80 GLY A O 1
ATOM 573 N N . VAL A 1 81 ? 5.088 -6.414 -26.148 1.00 65.44 81 VAL A N 1
ATOM 574 C CA . VAL A 1 81 ? 5.803 -6.857 -27.358 1.00 65.44 81 VAL A CA 1
ATOM 575 C C . VAL A 1 81 ? 7.297 -7.075 -27.079 1.00 65.44 81 VAL A C 1
ATOM 577 O O . VAL A 1 81 ? 7.926 -7.902 -27.736 1.00 65.44 81 VAL A O 1
ATOM 580 N N . THR A 1 82 ? 7.855 -6.384 -26.083 1.00 63.41 82 THR A N 1
ATOM 581 C CA . THR A 1 82 ? 9.250 -6.508 -25.633 1.00 63.41 82 THR A CA 1
ATOM 582 C C . THR A 1 82 ? 9.306 -6.928 -24.167 1.00 63.41 82 THR A C 1
ATOM 584 O O . THR A 1 82 ? 8.495 -6.452 -23.385 1.00 63.41 82 THR A O 1
ATOM 587 N N . PRO A 1 83 ? 10.228 -7.808 -23.744 1.00 66.81 83 PRO A N 1
ATOM 588 C CA . PRO A 1 83 ? 10.376 -8.154 -22.330 1.00 66.81 83 PRO A CA 1
ATOM 589 C C . PRO A 1 83 ? 10.732 -6.917 -21.504 1.00 66.81 83 PRO A C 1
ATOM 591 O O . PRO A 1 83 ? 11.628 -6.185 -21.898 1.00 66.81 83 PRO A O 1
ATOM 594 N N . LEU A 1 84 ? 10.116 -6.721 -20.333 1.00 75.06 84 LEU A N 1
ATOM 595 C CA . LEU A 1 84 ? 10.463 -5.598 -19.456 1.00 75.06 84 LEU A CA 1
ATOM 596 C C . LEU A 1 84 ? 11.829 -5.837 -18.778 1.00 75.06 84 LEU A C 1
ATOM 598 O O . LEU A 1 84 ? 11.905 -6.373 -17.666 1.00 75.06 84 LEU A O 1
ATOM 602 N N . ALA A 1 85 ? 12.915 -5.455 -19.452 1.00 70.12 85 ALA A N 1
ATOM 603 C CA . ALA A 1 85 ? 14.285 -5.609 -18.965 1.00 70.12 85 ALA A CA 1
ATOM 604 C C . ALA A 1 85 ? 14.764 -4.372 -18.179 1.00 70.12 85 ALA A C 1
ATOM 606 O O . ALA A 1 85 ? 14.140 -3.315 -18.206 1.00 70.12 85 ALA A O 1
ATOM 607 N N . GLY A 1 86 ? 15.882 -4.503 -17.451 1.00 74.19 86 GLY A N 1
ATOM 608 C CA . GLY A 1 86 ? 16.439 -3.504 -16.517 1.00 74.19 86 GLY A CA 1
ATOM 609 C C . GLY A 1 86 ? 16.167 -2.017 -16.827 1.00 74.19 86 GLY A C 1
ATOM 610 O O . GLY A 1 86 ? 15.521 -1.358 -16.009 1.00 74.19 86 GLY A O 1
ATOM 611 N N . PRO A 1 87 ? 16.595 -1.468 -17.982 1.00 80.25 87 PRO A N 1
ATOM 612 C CA . PRO A 1 87 ? 16.376 -0.054 -18.307 1.00 80.25 87 PRO A CA 1
ATOM 613 C C . PRO A 1 87 ? 14.893 0.318 -18.484 1.00 80.25 87 PRO A C 1
ATOM 615 O O . PRO A 1 87 ? 14.477 1.407 -18.083 1.00 80.25 87 PRO A O 1
ATOM 618 N N . GLU A 1 88 ? 14.064 -0.584 -19.013 1.00 83.50 88 GLU A N 1
ATOM 619 C CA . GLU A 1 88 ? 12.628 -0.349 -19.213 1.00 83.50 88 GLU A CA 1
ATOM 620 C C . GLU A 1 88 ? 11.869 -0.270 -17.880 1.00 83.50 88 GLU A C 1
ATOM 622 O O . GLU A 1 88 ? 10.929 0.517 -17.759 1.00 83.50 88 GLU A O 1
ATOM 627 N N . LYS A 1 89 ? 12.317 -0.988 -16.837 1.00 87.31 89 LYS A N 1
ATOM 628 C CA . LYS A 1 89 ? 11.757 -0.854 -15.476 1.00 87.31 89 LYS A CA 1
ATOM 629 C C . LYS A 1 89 ? 11.939 0.558 -14.915 1.00 87.31 89 LYS A C 1
ATOM 631 O O . LYS A 1 89 ? 11.027 1.088 -14.281 1.00 87.31 89 LYS A O 1
ATOM 636 N N . GLY A 1 90 ? 13.084 1.191 -15.179 1.00 88.69 90 GLY A N 1
ATOM 637 C CA . GLY A 1 90 ? 13.353 2.571 -14.760 1.00 88.69 90 GLY A CA 1
ATOM 638 C C . GLY A 1 90 ? 12.439 3.589 -15.451 1.00 88.69 90 GLY A C 1
ATOM 639 O O . GLY A 1 90 ? 11.939 4.522 -14.813 1.00 88.69 90 GLY A O 1
ATOM 640 N N . VAL A 1 91 ? 12.154 3.375 -16.739 1.00 89.69 91 VAL A N 1
ATOM 641 C CA . VAL A 1 91 ? 11.193 4.191 -17.497 1.00 89.69 91 VAL A CA 1
ATOM 642 C C . VAL A 1 91 ? 9.771 3.967 -16.981 1.00 89.69 91 VAL A C 1
ATOM 644 O O . VAL A 1 91 ? 9.059 4.938 -16.727 1.00 89.69 91 VAL A O 1
ATOM 647 N N . ALA A 1 92 ? 9.372 2.714 -16.746 1.00 90.06 92 ALA A N 1
ATOM 648 C CA . ALA A 1 92 ? 8.067 2.373 -16.183 1.00 90.06 92 ALA A CA 1
ATOM 649 C C . ALA A 1 92 ? 7.850 3.009 -14.799 1.00 90.06 92 ALA A C 1
ATOM 651 O O . ALA A 1 92 ? 6.816 3.641 -14.582 1.00 90.06 92 ALA A O 1
ATOM 652 N N . ARG A 1 93 ? 8.847 2.941 -13.901 1.00 92.88 93 ARG A N 1
ATOM 653 C CA . ARG A 1 93 ? 8.828 3.648 -12.607 1.00 92.88 93 ARG A CA 1
ATOM 654 C C . ARG A 1 93 ? 8.636 5.150 -12.805 1.00 92.88 93 ARG A C 1
ATOM 656 O O . ARG A 1 93 ? 7.750 5.745 -12.201 1.00 92.88 93 ARG A O 1
ATOM 663 N N . SER A 1 94 ? 9.440 5.760 -13.675 1.00 93.06 94 SER A N 1
ATOM 664 C CA . SER A 1 94 ? 9.381 7.203 -13.938 1.00 93.06 94 SER A CA 1
ATOM 665 C C . SER A 1 94 ? 8.019 7.644 -14.480 1.00 93.06 94 SER A C 1
ATOM 667 O O . SER A 1 94 ? 7.519 8.703 -14.105 1.00 93.06 94 SER A O 1
ATOM 669 N N . ASN A 1 95 ? 7.405 6.837 -15.346 1.00 92.06 95 ASN A N 1
ATOM 670 C CA . ASN A 1 95 ? 6.069 7.095 -15.871 1.00 92.06 95 ASN A CA 1
ATOM 671 C C . ASN A 1 95 ? 5.000 6.948 -14.784 1.00 92.06 95 ASN A C 1
ATOM 673 O O . ASN A 1 95 ? 4.162 7.834 -14.658 1.00 92.06 95 ASN A O 1
ATOM 677 N N . ALA A 1 96 ? 5.069 5.903 -13.954 1.00 91.38 96 ALA A N 1
ATOM 678 C CA . ALA A 1 96 ? 4.143 5.713 -12.839 1.00 91.38 96 ALA A CA 1
ATOM 679 C C . ALA A 1 96 ? 4.182 6.891 -11.849 1.00 91.38 96 ALA A C 1
ATOM 681 O O . ALA A 1 96 ? 3.138 7.442 -11.509 1.00 91.38 96 ALA A O 1
ATOM 682 N N . LEU A 1 97 ? 5.376 7.349 -11.454 1.00 94.94 97 LEU A N 1
ATOM 683 C CA . LEU A 1 97 ? 5.532 8.498 -10.552 1.00 94.94 97 LEU A CA 1
ATOM 684 C C . LEU A 1 97 ? 4.986 9.801 -11.148 1.00 94.94 97 LEU A C 1
ATOM 686 O O . LEU A 1 97 ? 4.412 10.614 -10.427 1.00 94.94 97 LEU A O 1
ATOM 690 N N . LYS A 1 98 ? 5.140 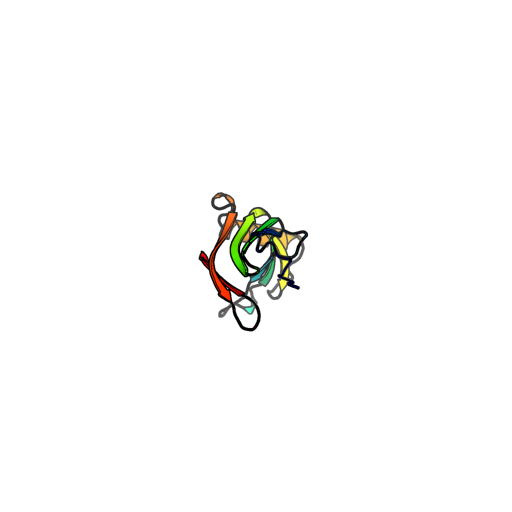10.001 -12.463 1.00 95.25 98 LYS A N 1
ATOM 691 C CA . LYS A 1 98 ? 4.530 11.139 -13.167 1.00 95.25 98 LYS A CA 1
ATOM 692 C C . LYS A 1 98 ? 3.008 11.035 -13.195 1.00 95.25 98 LYS A C 1
ATOM 694 O O . LYS A 1 98 ? 2.346 12.034 -12.955 1.00 95.25 98 LYS A O 1
ATOM 699 N N . SER A 1 99 ? 2.453 9.852 -13.462 1.00 93.44 99 SER A N 1
ATOM 700 C CA . SER A 1 99 ? 1.001 9.628 -13.467 1.00 93.44 99 SER A CA 1
ATOM 701 C C . SER A 1 99 ? 0.361 9.853 -12.097 1.00 93.44 99 SER A C 1
ATOM 703 O O . SER A 1 99 ? -0.764 10.332 -12.032 1.00 93.44 99 SER A O 1
ATOM 705 N N . LEU A 1 100 ? 1.081 9.539 -11.020 1.00 93.38 100 LEU A N 1
ATOM 706 C CA . LEU A 1 100 ? 0.664 9.814 -9.642 1.00 93.38 100 LEU A CA 1
ATOM 707 C C . LEU A 1 100 ? 0.936 11.264 -9.209 1.00 93.38 100 LEU A C 1
ATOM 709 O O . LEU A 1 100 ? 0.586 11.639 -8.095 1.00 93.38 100 LEU A O 1
ATOM 713 N N . ASP A 1 101 ? 1.584 12.062 -10.064 1.00 95.44 101 ASP A N 1
ATOM 714 C CA . ASP A 1 101 ? 2.066 13.411 -9.761 1.00 95.44 101 ASP A CA 1
ATOM 715 C C . ASP A 1 101 ? 2.809 13.456 -8.410 1.00 95.44 101 ASP A C 1
ATOM 717 O O . ASP A 1 101 ? 2.570 14.301 -7.547 1.00 95.44 101 ASP A O 1
ATOM 721 N N . ALA A 1 102 ? 3.727 12.500 -8.215 1.00 96.06 102 ALA A N 1
ATOM 722 C CA . ALA A 1 102 ? 4.377 12.216 -6.931 1.00 96.06 102 ALA A CA 1
ATOM 723 C C . ALA A 1 102 ? 5.124 13.419 -6.326 1.00 96.06 102 ALA A C 1
ATOM 725 O O . ALA A 1 102 ? 5.355 13.476 -5.122 1.00 96.06 102 ALA A O 1
ATOM 726 N N . LYS A 1 103 ? 5.503 14.401 -7.155 1.00 94.94 103 LYS A N 1
ATOM 727 C CA . LYS A 1 103 ? 6.098 15.659 -6.683 1.00 94.94 103 LYS A CA 1
ATOM 728 C C . LYS A 1 103 ? 5.087 16.527 -5.939 1.00 94.94 103 LYS A C 1
ATOM 730 O O . LYS A 1 103 ? 5.451 17.182 -4.968 1.00 94.94 103 LYS A O 1
ATOM 735 N N . LYS A 1 104 ? 3.843 16.557 -6.413 1.00 97.44 104 LYS A N 1
ATOM 736 C CA . LYS A 1 104 ? 2.749 17.317 -5.808 1.00 97.44 104 LYS A CA 1
ATOM 737 C C . LYS A 1 104 ? 2.048 16.518 -4.709 1.00 97.44 104 LYS A C 1
ATOM 739 O O . LYS A 1 104 ? 1.649 17.098 -3.703 1.00 97.44 104 LYS A O 1
ATOM 744 N N . PHE A 1 105 ? 1.935 15.202 -4.887 1.00 97.25 105 PHE A N 1
ATOM 745 C CA . PHE A 1 105 ? 1.280 14.281 -3.959 1.00 97.25 105 PHE A CA 1
ATOM 746 C C . PHE A 1 105 ? 2.250 13.163 -3.536 1.00 97.25 105 PHE A C 1
ATOM 748 O O . PHE A 1 105 ? 2.183 12.049 -4.051 1.00 97.25 105 PHE A O 1
ATOM 755 N N . PRO A 1 106 ? 3.180 13.438 -2.604 1.00 97.50 106 PRO A N 1
ATOM 756 C CA . PRO A 1 106 ? 4.236 12.490 -2.234 1.00 97.50 106 PRO A CA 1
ATOM 757 C C . PRO A 1 106 ? 3.752 11.322 -1.364 1.00 97.50 106 PRO A C 1
ATOM 759 O O . PRO A 1 106 ? 4.509 10.379 -1.127 1.00 97.50 106 PRO A O 1
ATOM 762 N N . GLN A 1 107 ? 2.513 11.383 -0.871 1.00 97.62 107 GLN A N 1
ATOM 763 C CA . GLN A 1 107 ? 1.933 10.385 0.017 1.00 97.62 107 GLN A CA 1
ATOM 764 C C . GLN A 1 107 ? 0.568 9.931 -0.488 1.00 97.62 107 GLN A C 1
ATOM 766 O O . GLN A 1 107 ? -0.274 10.758 -0.837 1.00 97.62 107 GLN A O 1
ATOM 771 N N . ILE A 1 108 ? 0.342 8.622 -0.445 1.00 97.31 108 ILE A N 1
ATOM 772 C CA . ILE A 1 108 ? -0.993 8.027 -0.519 1.00 97.31 108 ILE A CA 1
ATOM 773 C C . ILE A 1 108 ? -1.395 7.668 0.906 1.00 97.31 108 ILE A C 1
ATOM 775 O O . ILE A 1 108 ? -0.584 7.125 1.661 1.00 97.31 108 ILE A O 1
ATOM 779 N N . ARG A 1 109 ? -2.633 7.989 1.276 1.00 97.88 109 ARG A N 1
ATOM 780 C CA . ARG A 1 109 ? -3.189 7.672 2.588 1.00 97.88 109 ARG A CA 1
ATOM 781 C C . ARG A 1 109 ? -4.500 6.932 2.431 1.00 97.88 109 ARG A C 1
ATOM 783 O O . ARG A 1 109 ? -5.228 7.197 1.482 1.00 97.88 109 ARG A O 1
ATOM 790 N N . PHE A 1 110 ? -4.756 6.036 3.367 1.00 98.19 110 PHE A N 1
ATOM 791 C CA . PHE A 1 110 ? -6.057 5.437 3.585 1.00 98.19 110 PHE A CA 1
ATOM 792 C C . PHE A 1 110 ? -6.373 5.508 5.076 1.00 98.19 110 PHE A C 1
ATOM 794 O O . PHE A 1 110 ? -5.523 5.155 5.894 1.00 98.19 110 PHE A O 1
ATOM 801 N N . ALA A 1 111 ? -7.579 5.939 5.423 1.00 97.62 111 ALA A N 1
ATOM 802 C CA . ALA A 1 111 ? -8.100 5.909 6.782 1.00 97.62 111 ALA A CA 1
ATOM 803 C C . ALA A 1 111 ? -9.447 5.184 6.791 1.00 97.62 111 ALA A C 1
ATOM 805 O O . ALA A 1 111 ? -10.374 5.568 6.072 1.00 97.62 111 ALA A O 1
ATOM 806 N N . ALA A 1 112 ? -9.556 4.130 7.601 1.00 97.25 112 ALA A N 1
ATOM 807 C CA . ALA A 1 112 ? -10.806 3.410 7.784 1.00 97.25 112 ALA A CA 1
ATOM 808 C C . ALA A 1 112 ? -11.813 4.285 8.547 1.00 97.25 112 ALA A C 1
ATOM 810 O O . ALA A 1 112 ? -11.543 4.740 9.654 1.00 97.25 112 ALA A O 1
ATOM 811 N N . ALA A 1 113 ? -12.978 4.503 7.943 1.00 92.38 113 ALA A N 1
ATOM 812 C CA . ALA A 1 113 ? -14.119 5.178 8.553 1.00 92.38 113 ALA A CA 1
ATOM 813 C C . ALA A 1 113 ? -15.100 4.186 9.201 1.00 92.38 113 ALA A C 1
ATOM 815 O O . ALA A 1 113 ? -15.798 4.545 10.142 1.00 92.38 113 ALA A O 1
ATOM 816 N N . ASP A 1 114 ? -15.150 2.950 8.697 1.00 95.00 114 ASP A N 1
ATOM 817 C CA . ASP A 1 114 ? -15.935 1.850 9.261 1.00 95.00 114 ASP A CA 1
ATOM 818 C C . ASP A 1 114 ? -15.128 0.551 9.223 1.00 95.00 114 ASP A C 1
ATOM 820 O O . ASP A 1 114 ? -14.466 0.244 8.220 1.00 95.00 114 ASP A O 1
ATOM 824 N N . ILE A 1 115 ? -15.208 -0.207 10.317 1.00 97.00 115 ILE A N 1
ATOM 825 C CA . ILE A 1 115 ? -14.608 -1.530 10.453 1.00 97.00 115 ILE A CA 1
ATOM 826 C C . ILE A 1 115 ? -15.698 -2.505 10.889 1.00 97.00 115 ILE A C 1
ATOM 828 O O . ILE A 1 115 ? -16.129 -2.527 12.036 1.00 97.00 115 ILE A O 1
ATOM 832 N N . SER A 1 116 ? -16.124 -3.351 9.958 1.00 95.44 116 SER A N 1
ATOM 833 C CA . SER A 1 116 ? -17.194 -4.319 10.179 1.00 95.44 116 SER A CA 1
ATOM 834 C C . SER A 1 116 ? -16.633 -5.738 10.253 1.00 95.44 116 SER A C 1
ATOM 836 O O . SER A 1 116 ? -15.910 -6.180 9.352 1.00 95.44 116 SER A O 1
ATOM 838 N N . ARG A 1 117 ? -16.983 -6.498 11.298 1.00 95.50 117 ARG A N 1
ATOM 839 C CA . ARG A 1 117 ? -16.617 -7.921 11.397 1.00 95.50 117 ARG A CA 1
ATOM 840 C C . ARG A 1 117 ? -17.358 -8.738 10.332 1.00 95.50 117 ARG A C 1
ATOM 842 O O . ARG A 1 117 ? -18.534 -8.530 10.048 1.00 95.50 117 ARG A O 1
ATOM 849 N N . THR A 1 118 ? -16.657 -9.699 9.750 1.00 95.75 118 THR A N 1
ATOM 850 C CA . THR A 1 118 ? -17.160 -10.655 8.757 1.00 95.75 118 THR A CA 1
ATOM 851 C C . THR A 1 118 ? -16.880 -12.082 9.230 1.00 95.75 118 THR A C 1
ATOM 853 O O . THR A 1 118 ? -16.154 -12.291 10.200 1.00 95.75 118 THR A O 1
ATOM 856 N N . ALA A 1 119 ? -17.400 -13.086 8.520 1.00 94.00 119 ALA A N 1
ATOM 857 C CA . ALA A 1 119 ? -17.147 -14.490 8.850 1.00 94.00 119 ALA A CA 1
ATOM 858 C C . ALA A 1 119 ? -15.660 -14.901 8.763 1.00 94.00 119 ALA A C 1
ATOM 860 O O . ALA A 1 119 ? -15.281 -15.906 9.356 1.00 94.00 119 ALA A O 1
ATOM 861 N N . GLN A 1 120 ? -14.827 -14.157 8.022 1.00 93.06 120 GLN A N 1
ATOM 862 C CA . GLN A 1 120 ? -13.420 -14.503 7.758 1.00 93.06 120 GLN A CA 1
ATOM 863 C C . GLN A 1 120 ? -12.419 -13.450 8.268 1.00 93.06 120 GLN A C 1
ATOM 865 O O . GLN A 1 120 ? -11.234 -13.541 7.966 1.00 93.06 120 GLN A O 1
ATOM 870 N N . GLY A 1 121 ? -12.870 -12.442 9.021 1.00 93.56 121 GLY A N 1
ATOM 871 C CA . GLY A 1 121 ? -12.017 -11.341 9.477 1.00 93.56 121 GLY A CA 1
ATOM 872 C C . GLY A 1 121 ? -12.774 -10.022 9.516 1.00 93.56 121 GLY A C 1
ATOM 873 O O . GLY A 1 121 ? -13.929 -9.987 9.933 1.00 93.56 121 GLY A O 1
ATOM 874 N N . TYR A 1 122 ? -12.160 -8.947 9.034 1.00 95.19 122 TYR A N 1
ATOM 875 C CA . TYR A 1 122 ? -12.734 -7.601 9.063 1.00 95.19 122 TYR A CA 1
ATOM 876 C C . TYR A 1 122 ? -12.810 -6.993 7.666 1.00 95.19 122 TYR A C 1
ATOM 878 O O . TYR A 1 122 ? -11.942 -7.219 6.824 1.00 95.19 122 TYR A O 1
ATOM 886 N N . ARG A 1 123 ? -13.852 -6.198 7.427 1.00 95.75 123 ARG A N 1
ATOM 887 C CA . ARG A 1 123 ? -13.987 -5.345 6.251 1.00 95.75 123 ARG A CA 1
ATOM 888 C C . ARG A 1 123 ? -13.801 -3.902 6.681 1.00 95.75 123 ARG A C 1
ATOM 890 O O . ARG A 1 123 ? -14.553 -3.413 7.514 1.00 95.75 123 ARG A O 1
ATOM 897 N N . LEU A 1 124 ? -12.827 -3.240 6.075 1.00 96.56 124 LEU A N 1
ATOM 898 C CA . LEU A 1 124 ? -12.537 -1.833 6.305 1.00 96.56 124 LEU A CA 1
ATOM 899 C C . LEU A 1 124 ? -13.074 -1.033 5.118 1.00 96.56 124 LEU A C 1
ATOM 901 O O . LEU A 1 124 ? -12.873 -1.421 3.963 1.00 96.56 124 LEU A O 1
ATOM 905 N N . SER A 1 125 ? -13.751 0.078 5.386 1.00 96.56 125 SER A N 1
ATOM 906 C CA . SER A 1 125 ? -14.157 1.037 4.356 1.00 96.56 125 SER A CA 1
ATOM 907 C C . SER A 1 125 ? -13.804 2.451 4.790 1.00 96.56 125 SER A C 1
ATOM 909 O O . SER A 1 125 ? -13.843 2.762 5.976 1.00 96.56 125 SER A O 1
ATOM 911 N N . GLY A 1 126 ? -13.385 3.287 3.845 1.00 95.62 126 GLY A N 1
ATOM 912 C CA . GLY A 1 126 ? -12.731 4.549 4.164 1.00 95.62 126 GLY A CA 1
ATOM 913 C C . GLY A 1 126 ? -12.269 5.304 2.926 1.00 95.62 126 GLY A C 1
ATOM 914 O O . GLY A 1 126 ? -12.682 4.977 1.809 1.00 95.62 126 GLY A O 1
ATOM 915 N N . SER A 1 127 ? -11.417 6.302 3.147 1.00 93.81 127 SER A N 1
ATOM 916 C CA . SER A 1 127 ? -10.870 7.200 2.119 1.00 93.81 127 SER A CA 1
ATOM 917 C C . SER A 1 127 ? -9.359 7.149 2.074 1.00 93.81 127 SER A C 1
ATOM 919 O O . SER A 1 127 ? -8.775 7.192 3.181 1.00 93.81 127 SER A O 1
#

Sequence (127 aa):
MTESDGSSGSDGSSSWSLDADSGELRILTGVAGRAAKMGHRLTIAMRSWTATVQWDGGEPVSAELNVVVDSLEVLSGEGGVTPLAGPEKGVARSNALKSLDAKKFPQIRFAAADISRTAQGYRLSGS

Foldseek 3Di:
DDDDDDDDDCLDKDKDKDWLVNHWDWDWDAADDPCRQAFWTWIKTQRTKMKMFIDGSNHTPKIKIKTFLLSIFTPATDGHPDGCDDVNRVVVSVVSCVVVVCVVVRMDMWIFPDWDADPVGIDTDTD